Protein AF-A0A7S8C6V4-F1 (afdb_monomer_lite)

Sequence (70 aa):
MSAFDRLPVERRIQEIEEALARAFCSGSFEIVNEDGQRYLRPIVPGAHGPDIVPLLDLYQAAREIERYLP

pLDDT: mean 72.34, std 11.3, range [42.56, 86.19]

Structure (mmCIF, N/CA/C/O backbone):
data_AF-A0A7S8C6V4-F1
#
_entry.id   AF-A0A7S8C6V4-F1
#
loop_
_atom_site.group_PDB
_atom_site.id
_atom_site.type_symbol
_atom_site.label_atom_id
_atom_site.label_alt_id
_atom_site.label_comp_id
_atom_site.label_asym_id
_atom_site.label_entity_id
_atom_site.label_seq_id
_atom_site.pdbx_PDB_ins_code
_atom_site.Cartn_x
_atom_site.Cartn_y
_atom_site.Cartn_z
_atom_site.occupancy
_atom_site.B_iso_or_equiv
_atom_site.auth_seq_id
_atom_site.auth_comp_id
_atom_site.auth_asym_id
_atom_site.auth_atom_id
_atom_site.pdbx_PDB_model_num
ATOM 1 N N . MET A 1 1 ? -23.341 4.089 26.725 1.00 42.56 1 MET A N 1
ATOM 2 C CA . MET A 1 1 ? -22.531 3.613 25.582 1.00 42.56 1 MET A CA 1
ATOM 3 C C . MET A 1 1 ? -21.469 2.691 26.151 1.00 42.56 1 MET A C 1
ATOM 5 O O . MET A 1 1 ? -20.724 3.124 27.021 1.00 42.56 1 MET A O 1
ATOM 9 N N . SER A 1 2 ? -21.533 1.403 25.810 1.00 42.59 2 SER A N 1
ATOM 10 C CA . SER A 1 2 ? -20.745 0.342 26.452 1.00 42.59 2 SER A CA 1
ATOM 11 C C . SER A 1 2 ? -19.384 0.197 25.767 1.00 42.59 2 SER A C 1
ATOM 13 O O . SER A 1 2 ? -19.277 0.411 24.565 1.00 42.59 2 SER A O 1
ATOM 15 N N . ALA A 1 3 ? -18.352 -0.193 26.515 1.00 50.44 3 ALA A N 1
ATOM 16 C CA . ALA A 1 3 ? -16.955 -0.295 26.069 1.00 50.44 3 ALA A CA 1
ATOM 17 C C . ALA A 1 3 ? -16.682 -1.365 24.981 1.00 50.44 3 ALA A C 1
ATOM 19 O O . ALA A 1 3 ? -15.533 -1.596 24.619 1.00 50.44 3 ALA A O 1
ATOM 20 N N . PHE A 1 4 ? -17.728 -2.006 24.454 1.00 45.81 4 PHE A N 1
ATOM 21 C CA . PHE A 1 4 ? -17.658 -3.090 23.473 1.00 45.81 4 PHE A CA 1
ATOM 22 C C . PHE A 1 4 ? -17.659 -2.624 22.007 1.00 45.81 4 PHE A C 1
ATOM 24 O O . PHE A 1 4 ? -17.313 -3.415 21.136 1.00 45.81 4 PHE A O 1
ATOM 31 N N . ASP A 1 5 ? -17.964 -1.352 21.727 1.00 50.34 5 ASP A N 1
ATOM 32 C CA . ASP A 1 5 ? -17.982 -0.809 20.355 1.00 50.34 5 ASP A CA 1
ATOM 33 C C . ASP A 1 5 ? -16.597 -0.403 19.807 1.00 50.34 5 ASP A C 1
ATOM 35 O O . ASP A 1 5 ? -16.478 -0.074 18.632 1.00 50.34 5 ASP A O 1
ATOM 39 N N . ARG A 1 6 ? -15.525 -0.433 20.618 1.00 52.16 6 ARG A N 1
ATOM 40 C CA . ARG A 1 6 ? -14.165 -0.017 20.188 1.00 52.16 6 ARG A CA 1
ATOM 41 C C . ARG A 1 6 ? -13.315 -1.140 19.577 1.00 52.16 6 ARG A C 1
ATOM 43 O O . ARG A 1 6 ? -12.404 -0.880 18.802 1.00 52.16 6 ARG A O 1
ATOM 50 N N . LEU A 1 7 ? -13.639 -2.394 19.891 1.00 53.78 7 LEU A N 1
ATOM 51 C CA . LEU A 1 7 ? -12.913 -3.596 19.454 1.00 53.78 7 LEU A CA 1
ATOM 52 C C . LEU A 1 7 ? -12.980 -3.943 17.944 1.00 53.78 7 LEU A C 1
ATOM 54 O O . LEU A 1 7 ? -12.053 -4.601 17.469 1.00 53.78 7 LEU A O 1
ATOM 58 N N . PRO A 1 8 ? -14.011 -3.565 17.153 1.00 66.62 8 PRO A N 1
ATOM 59 C CA . PRO A 1 8 ? -14.075 -3.938 15.733 1.00 66.62 8 PRO A CA 1
ATOM 60 C C . PRO A 1 8 ? -12.993 -3.266 14.892 1.00 66.62 8 PRO A C 1
ATOM 62 O O . PRO A 1 8 ? -12.543 -3.810 13.887 1.00 66.62 8 PRO A O 1
ATOM 65 N N . VAL A 1 9 ? -12.597 -2.067 15.301 1.00 69.69 9 VAL A N 1
ATOM 66 C CA . VAL A 1 9 ? -11.813 -1.168 14.471 1.00 69.69 9 VAL A CA 1
ATOM 67 C C . VAL A 1 9 ? -10.322 -1.421 14.585 1.00 69.69 9 VAL A C 1
ATOM 69 O O . VAL A 1 9 ? -9.660 -1.536 13.560 1.00 69.69 9 VAL A O 1
ATOM 72 N N . GLU A 1 10 ? -9.802 -1.585 15.799 1.00 72.38 10 GLU A N 1
ATOM 73 C CA . GLU A 1 10 ? -8.396 -1.953 16.008 1.00 72.38 10 GLU A CA 1
ATOM 74 C C . GLU A 1 10 ? -8.076 -3.277 15.304 1.00 72.38 10 GLU A C 1
ATOM 76 O O . GLU A 1 10 ? -7.087 -3.386 14.581 1.00 72.38 10 GLU A O 1
ATOM 81 N N . ARG A 1 11 ? -8.984 -4.257 15.412 1.00 75.69 11 ARG A N 1
ATOM 82 C CA . ARG A 1 11 ? -8.880 -5.526 14.684 1.00 75.69 11 ARG A CA 1
ATOM 83 C C . ARG A 1 11 ? -8.898 -5.320 13.170 1.00 75.69 11 ARG A C 1
ATOM 85 O O . ARG A 1 11 ? -8.143 -5.974 12.456 1.00 75.69 11 ARG A O 1
ATOM 92 N N . ARG A 1 12 ? -9.743 -4.416 12.668 1.00 69.56 12 ARG A N 1
ATOM 93 C CA . ARG A 1 12 ? -9.830 -4.134 11.233 1.00 69.56 12 ARG A CA 1
ATOM 94 C C . ARG A 1 12 ? -8.585 -3.426 10.701 1.00 69.56 12 ARG A C 1
ATOM 96 O O . ARG A 1 12 ? -8.146 -3.762 9.606 1.00 69.56 12 ARG A O 1
ATOM 103 N N . ILE A 1 13 ? -8.006 -2.499 11.465 1.00 75.19 13 ILE A N 1
ATOM 104 C CA . ILE A 1 13 ? -6.712 -1.881 11.148 1.00 75.19 13 ILE A CA 1
ATOM 105 C C . ILE A 1 13 ? -5.641 -2.963 11.063 1.00 75.19 13 ILE A C 1
ATOM 107 O O . ILE A 1 13 ? -4.952 -3.047 10.053 1.00 75.19 13 ILE A O 1
ATOM 111 N N . GLN A 1 14 ? -5.559 -3.837 12.067 1.00 75.88 14 GLN A N 1
ATOM 112 C CA . GLN A 1 14 ? -4.566 -4.905 12.095 1.00 75.88 14 GLN A CA 1
ATOM 113 C C . GLN A 1 14 ? -4.690 -5.845 10.882 1.00 75.88 14 GLN A C 1
ATOM 115 O O . GLN A 1 14 ? -3.691 -6.185 10.254 1.00 75.88 14 GLN A O 1
ATOM 120 N N . GLU A 1 15 ? -5.912 -6.213 10.483 1.00 72.50 15 GLU A N 1
ATOM 121 C CA . GLU A 1 15 ? -6.154 -7.002 9.266 1.00 72.50 15 GLU A CA 1
ATOM 122 C C . GLU A 1 15 ? -5.661 -6.292 7.989 1.00 72.50 15 GLU A C 1
ATOM 124 O O . GLU A 1 15 ? -5.105 -6.942 7.097 1.00 72.50 15 GLU A O 1
ATOM 129 N N . ILE A 1 16 ? -5.851 -4.970 7.898 1.00 75.00 16 ILE A N 1
ATOM 130 C CA . ILE A 1 16 ? -5.375 -4.144 6.778 1.00 75.00 16 ILE A CA 1
ATOM 131 C C . ILE A 1 16 ? -3.844 -4.072 6.784 1.00 75.00 16 ILE A C 1
ATOM 133 O O . ILE A 1 16 ? -3.222 -4.294 5.745 1.00 75.00 16 ILE A O 1
ATOM 137 N N . GLU A 1 17 ? -3.228 -3.817 7.938 1.00 77.94 17 GLU A N 1
ATOM 138 C CA . GLU A 1 17 ? -1.771 -3.767 8.100 1.00 77.94 17 GLU A CA 1
ATOM 139 C C . GLU A 1 17 ? -1.116 -5.098 7.719 1.00 77.94 17 GLU A C 1
ATOM 141 O O . GLU A 1 17 ? -0.149 -5.119 6.957 1.00 77.94 17 GLU A O 1
ATOM 146 N N . GLU A 1 18 ? -1.673 -6.225 8.167 1.00 78.69 18 GLU A N 1
ATOM 147 C CA . GLU A 1 18 ? -1.185 -7.549 7.791 1.00 78.69 18 GLU A CA 1
ATOM 148 C C . GLU A 1 18 ? -1.344 -7.831 6.293 1.00 78.69 18 GLU A C 1
ATOM 150 O O . GLU A 1 18 ? -0.459 -8.422 5.671 1.00 78.69 18 GLU A O 1
ATOM 155 N N . ALA A 1 19 ? -2.478 -7.449 5.697 1.00 74.19 19 AL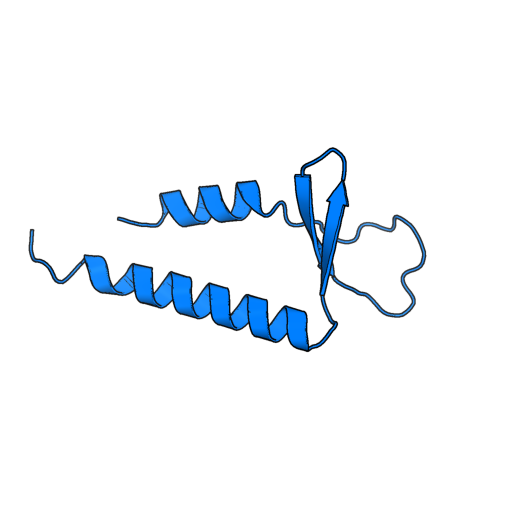A A N 1
ATOM 156 C CA . ALA A 1 19 ? -2.704 -7.615 4.266 1.00 74.19 19 ALA A CA 1
ATOM 157 C C . ALA A 1 19 ? -1.702 -6.793 3.444 1.00 74.19 19 ALA A C 1
ATOM 159 O O . ALA A 1 19 ? -1.124 -7.321 2.491 1.00 74.19 19 ALA A O 1
ATOM 160 N N . LEU A 1 20 ? -1.438 -5.548 3.852 1.00 76.62 20 LEU A N 1
ATOM 161 C CA . LEU A 1 20 ? -0.426 -4.690 3.239 1.00 76.62 20 LEU A CA 1
ATOM 162 C C . LEU A 1 20 ? 0.977 -5.282 3.402 1.00 76.62 20 LEU A C 1
ATOM 164 O O . LEU A 1 20 ? 1.704 -5.392 2.418 1.00 76.62 20 LEU A O 1
ATOM 168 N N . ALA A 1 21 ? 1.349 -5.733 4.602 1.00 78.44 21 ALA A N 1
ATOM 169 C CA . ALA A 1 21 ? 2.647 -6.359 4.850 1.00 78.44 21 ALA A CA 1
ATOM 170 C C . ALA A 1 21 ? 2.857 -7.610 3.979 1.00 78.44 21 ALA A C 1
ATOM 172 O O . ALA A 1 21 ? 3.904 -7.759 3.349 1.00 78.44 21 ALA A O 1
ATOM 173 N N . ARG A 1 22 ? 1.841 -8.479 3.866 1.00 78.62 22 ARG A N 1
ATOM 174 C CA . ARG A 1 22 ? 1.877 -9.655 2.977 1.00 78.62 22 ARG A CA 1
ATOM 175 C C . ARG A 1 22 ? 2.034 -9.253 1.509 1.00 78.62 22 ARG A C 1
ATOM 177 O O . ARG A 1 22 ? 2.849 -9.842 0.799 1.00 78.62 22 ARG A O 1
ATOM 184 N N . ALA A 1 23 ? 1.291 -8.241 1.064 1.00 74.31 23 ALA A N 1
ATOM 185 C CA . ALA A 1 23 ? 1.384 -7.716 -0.294 1.00 74.31 23 ALA A CA 1
ATOM 186 C C . ALA A 1 23 ? 2.788 -7.160 -0.599 1.00 74.31 23 ALA A C 1
ATOM 188 O O . ALA A 1 23 ? 3.347 -7.483 -1.648 1.00 74.31 23 ALA A O 1
ATOM 189 N N . PHE A 1 24 ? 3.405 -6.435 0.338 1.00 75.44 24 PHE A N 1
ATOM 190 C CA . PHE A 1 24 ? 4.789 -5.969 0.213 1.00 75.44 24 PHE A CA 1
ATOM 191 C C . PHE A 1 24 ? 5.798 -7.113 0.145 1.00 75.44 24 PHE A C 1
ATOM 193 O O . PHE A 1 24 ? 6.624 -7.149 -0.764 1.00 75.44 24 PHE A O 1
ATOM 200 N N . CYS A 1 25 ? 5.721 -8.079 1.064 1.00 78.88 25 CYS A N 1
ATOM 201 C CA . CYS A 1 25 ? 6.651 -9.210 1.090 1.00 78.88 25 CYS A CA 1
ATOM 202 C C . CYS A 1 25 ? 6.569 -10.082 -0.170 1.00 78.88 25 CYS A C 1
ATOM 204 O O . CYS A 1 25 ? 7.555 -10.714 -0.535 1.00 78.88 25 CYS A O 1
ATOM 206 N N . SER A 1 26 ? 5.416 -10.110 -0.843 1.00 81.31 26 SER A N 1
ATOM 207 C CA . SER A 1 26 ? 5.253 -10.846 -2.101 1.00 81.31 26 SER A CA 1
ATOM 208 C C . SER A 1 26 ? 6.001 -10.225 -3.289 1.00 81.31 26 SER A C 1
ATOM 210 O O . SER A 1 26 ? 6.127 -10.876 -4.321 1.00 81.31 26 SER A O 1
ATOM 212 N N . GLY A 1 27 ? 6.459 -8.971 -3.175 1.00 77.88 27 GLY A N 1
ATOM 213 C CA . GLY A 1 27 ? 7.033 -8.223 -4.296 1.00 77.88 27 GLY A CA 1
ATOM 214 C C . GLY A 1 27 ? 6.004 -7.807 -5.354 1.00 77.88 27 GLY A C 1
ATOM 215 O O . GLY A 1 27 ? 6.390 -7.374 -6.433 1.00 77.88 27 GLY A O 1
ATOM 216 N N . SER A 1 28 ? 4.704 -7.930 -5.058 1.00 80.12 28 SER A N 1
ATOM 217 C CA . SER A 1 28 ? 3.618 -7.517 -5.963 1.00 80.12 28 SER A CA 1
ATOM 218 C C . SER A 1 28 ? 3.356 -6.010 -5.931 1.00 80.12 28 SER A C 1
ATOM 220 O O . SER A 1 28 ? 2.615 -5.505 -6.769 1.00 80.12 28 SER A O 1
ATOM 222 N N . PHE A 1 29 ? 3.922 -5.290 -4.958 1.00 82.19 29 PHE A N 1
ATOM 223 C CA . PHE A 1 29 ? 3.760 -3.847 -4.783 1.00 82.19 29 PHE A CA 1
ATOM 224 C C . PHE A 1 29 ? 5.057 -3.204 -4.289 1.00 82.19 29 PHE A C 1
ATOM 226 O O . PHE A 1 29 ? 5.837 -3.824 -3.567 1.00 82.19 29 PHE A O 1
ATOM 233 N N . GLU A 1 30 ? 5.236 -1.931 -4.617 1.00 82.88 30 GLU A N 1
ATOM 234 C CA . GLU A 1 30 ? 6.310 -1.069 -4.127 1.00 82.88 30 GLU A CA 1
ATOM 235 C C . GLU A 1 30 ? 5.758 0.256 -3.588 1.00 82.88 30 GLU A C 1
ATOM 237 O O . GLU A 1 30 ? 4.651 0.680 -3.931 1.00 82.88 30 GLU A O 1
ATOM 242 N N . ILE A 1 31 ? 6.542 0.918 -2.733 1.00 83.50 31 ILE A N 1
ATOM 243 C CA . ILE A 1 31 ? 6.288 2.306 -2.335 1.00 83.50 31 ILE A CA 1
ATOM 244 C C . ILE A 1 31 ? 7.094 3.214 -3.244 1.00 83.50 31 ILE A C 1
ATOM 246 O O . ILE A 1 31 ? 8.321 3.116 -3.284 1.00 83.50 31 ILE A O 1
ATOM 250 N N . VAL A 1 32 ? 6.408 4.151 -3.888 1.00 86.19 32 VAL A N 1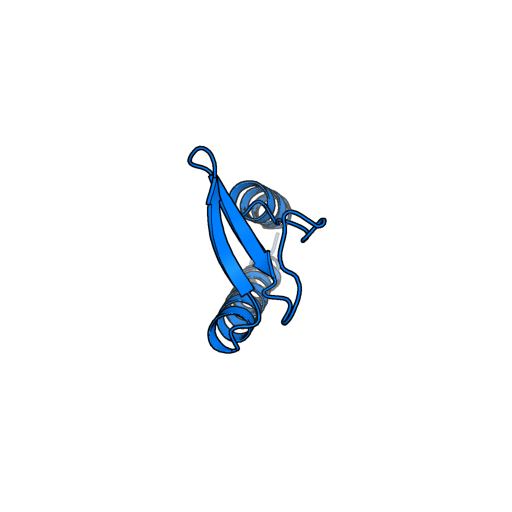
ATOM 251 C CA . VAL A 1 32 ? 7.047 5.231 -4.637 1.00 86.19 32 VAL A CA 1
ATOM 252 C C . VAL A 1 32 ? 6.845 6.563 -3.934 1.00 86.19 32 VAL A C 1
ATOM 254 O O . VAL A 1 32 ? 5.828 6.786 -3.275 1.00 86.19 32 VAL A O 1
ATOM 257 N N . ASN A 1 33 ? 7.849 7.430 -4.054 1.00 85.75 33 ASN A N 1
ATOM 258 C CA . ASN A 1 33 ? 7.771 8.813 -3.607 1.00 85.75 33 ASN A CA 1
ATOM 259 C C . ASN A 1 33 ? 7.694 9.705 -4.843 1.00 85.75 33 ASN A C 1
ATOM 261 O O . ASN A 1 33 ? 8.656 9.761 -5.608 1.00 85.75 33 ASN A O 1
ATOM 265 N N . GLU A 1 34 ? 6.578 10.403 -5.013 1.00 83.44 34 GLU A N 1
ATOM 266 C CA . GLU A 1 34 ? 6.373 11.373 -6.090 1.00 83.44 34 GLU A CA 1
ATOM 267 C C . GLU A 1 34 ? 5.913 12.687 -5.456 1.00 83.44 34 GLU A C 1
ATOM 269 O O . GLU A 1 34 ? 4.988 12.698 -4.646 1.00 83.44 34 GLU A O 1
ATOM 274 N N . ASP A 1 35 ? 6.631 13.778 -5.734 1.00 85.62 35 ASP A N 1
ATOM 275 C CA . ASP A 1 35 ? 6.351 15.122 -5.202 1.00 85.62 35 ASP A CA 1
ATOM 276 C C . ASP A 1 35 ? 6.172 15.190 -3.670 1.00 85.62 35 ASP A C 1
ATOM 278 O O . ASP A 1 35 ? 5.362 15.945 -3.132 1.00 85.62 35 ASP A O 1
ATOM 282 N N . GLY A 1 36 ? 6.948 14.381 -2.938 1.00 85.31 36 GLY A N 1
ATOM 283 C CA . GLY A 1 36 ? 6.900 14.311 -1.472 1.00 85.31 36 GLY A CA 1
ATOM 284 C C . GLY A 1 36 ? 5.715 13.519 -0.908 1.00 85.31 36 GLY A C 1
ATOM 285 O O . GLY A 1 36 ? 5.571 13.434 0.312 1.00 85.31 36 GLY A O 1
ATOM 286 N N . GLN A 1 37 ? 4.894 12.913 -1.767 1.00 83.31 37 GLN A N 1
ATOM 287 C CA . GLN A 1 37 ? 3.803 12.021 -1.389 1.00 83.31 37 GLN A CA 1
ATOM 288 C C . GLN A 1 37 ? 4.184 10.558 -1.608 1.00 83.31 37 GLN A C 1
ATOM 290 O O . GLN A 1 37 ? 4.959 10.217 -2.502 1.00 83.31 37 GLN A O 1
ATOM 295 N N . ARG A 1 38 ? 3.640 9.687 -0.752 1.00 82.69 38 ARG A N 1
ATOM 296 C CA . ARG A 1 38 ? 3.896 8.246 -0.778 1.00 82.69 38 ARG A CA 1
ATOM 297 C C . ARG A 1 38 ? 2.719 7.524 -1.404 1.00 82.69 38 ARG A C 1
ATOM 299 O O . ARG A 1 38 ? 1.606 7.605 -0.886 1.00 82.69 38 ARG A O 1
ATOM 306 N N . TYR A 1 39 ? 3.005 6.742 -2.434 1.00 83.69 39 TYR A N 1
ATOM 307 C CA . TYR A 1 39 ? 2.010 5.930 -3.117 1.00 83.69 39 TYR A CA 1
ATOM 308 C C . TYR A 1 39 ? 2.361 4.450 -3.028 1.00 83.69 39 TYR A C 1
ATOM 310 O O . TYR A 1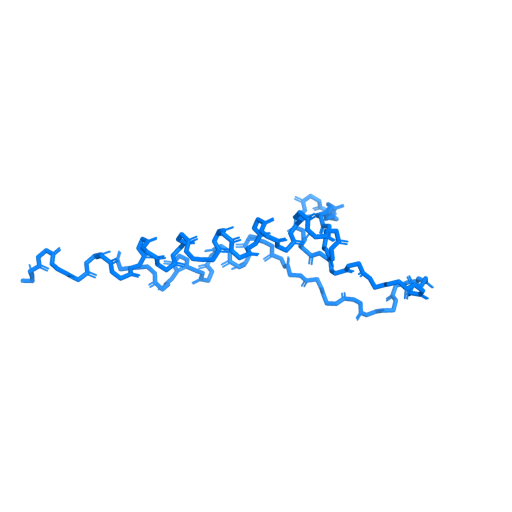 39 ? 3.536 4.080 -3.071 1.00 83.69 39 TYR A O 1
ATOM 318 N N . LEU A 1 40 ? 1.338 3.603 -2.936 1.00 82.88 40 LEU A N 1
ATOM 319 C CA . LEU A 1 40 ? 1.466 2.175 -3.202 1.00 82.88 40 LEU A CA 1
ATOM 320 C C . LEU A 1 40 ? 1.254 1.939 -4.698 1.00 82.88 40 LEU A C 1
ATOM 322 O O . LEU A 1 40 ? 0.193 2.277 -5.229 1.00 82.88 40 LEU A O 1
ATOM 326 N N . ARG A 1 41 ? 2.249 1.350 -5.361 1.00 83.50 41 ARG A N 1
ATOM 327 C CA . ARG A 1 41 ? 2.213 1.019 -6.788 1.00 83.50 41 ARG A CA 1
ATOM 328 C C . ARG A 1 41 ? 2.309 -0.498 -6.982 1.00 83.50 41 ARG A C 1
ATOM 330 O O . ARG A 1 41 ? 3.256 -1.093 -6.470 1.00 83.50 41 ARG A O 1
ATOM 337 N N . PRO A 1 42 ? 1.376 -1.151 -7.695 1.00 81.12 42 PRO A N 1
ATOM 338 C CA . PRO A 1 42 ? 1.542 -2.549 -8.078 1.00 81.12 42 PRO A CA 1
ATOM 339 C C . PRO A 1 42 ? 2.723 -2.747 -9.035 1.00 81.12 42 PRO A C 1
ATOM 341 O O . PRO A 1 42 ? 2.907 -1.989 -9.984 1.00 81.12 42 PRO A O 1
ATOM 344 N N . ILE A 1 43 ? 3.499 -3.804 -8.810 1.00 78.62 43 ILE A N 1
ATOM 345 C CA . ILE A 1 43 ? 4.552 -4.263 -9.715 1.00 78.62 43 ILE A CA 1
ATOM 346 C C . ILE A 1 43 ? 3.910 -5.252 -10.688 1.00 78.62 43 ILE A C 1
ATOM 348 O O . ILE A 1 43 ? 3.566 -6.373 -10.315 1.00 78.62 43 ILE A O 1
ATOM 352 N N . VAL A 1 44 ? 3.744 -4.841 -11.945 1.00 75.56 44 VAL A N 1
ATOM 353 C CA . VAL A 1 44 ? 3.196 -5.693 -13.009 1.00 75.56 44 VAL A CA 1
ATOM 354 C C . VAL A 1 44 ? 4.345 -6.148 -13.917 1.00 75.56 44 VAL A C 1
ATOM 356 O O . VAL A 1 44 ? 4.929 -5.316 -14.615 1.00 75.56 44 VAL A O 1
ATOM 359 N N . PRO A 1 45 ? 4.707 -7.448 -13.931 1.00 68.75 45 PRO A N 1
ATOM 360 C CA . PRO A 1 45 ? 5.779 -7.948 -14.787 1.00 68.75 45 PRO A CA 1
ATOM 361 C C . PRO A 1 45 ? 5.495 -7.654 -16.266 1.00 68.75 45 PRO A C 1
ATOM 363 O O . PRO A 1 45 ? 4.449 -8.033 -16.787 1.00 68.75 45 PRO A O 1
ATOM 366 N N . GLY A 1 46 ? 6.429 -6.984 -16.944 1.00 66.94 46 GLY A N 1
ATOM 367 C CA . GLY A 1 46 ? 6.301 -6.620 -18.360 1.00 66.94 46 GLY A CA 1
ATOM 368 C C . GLY A 1 46 ? 5.544 -5.316 -18.634 1.00 66.94 46 GLY A C 1
ATOM 369 O O . GLY A 1 46 ? 5.522 -4.879 -19.783 1.00 66.94 46 GLY A O 1
ATOM 370 N N . ALA A 1 47 ? 4.983 -4.658 -17.613 1.00 65.12 47 ALA A N 1
ATOM 371 C CA . ALA A 1 47 ? 4.536 -3.275 -17.739 1.00 65.12 47 ALA A CA 1
ATOM 372 C C . ALA A 1 47 ? 5.767 -2.355 -17.682 1.00 65.12 47 ALA A C 1
ATOM 374 O O . ALA A 1 47 ? 6.364 -2.144 -16.626 1.00 65.12 47 ALA A O 1
ATOM 375 N N . HIS A 1 48 ? 6.188 -1.844 -18.839 1.00 52.69 48 HIS A N 1
ATOM 376 C CA . HIS A 1 48 ? 7.291 -0.895 -18.958 1.00 52.69 48 HIS A CA 1
ATOM 377 C C . HIS A 1 48 ? 6.761 0.423 -19.516 1.00 52.69 48 HIS A C 1
ATOM 379 O O . HIS A 1 48 ? 6.593 0.567 -20.721 1.00 52.69 48 HIS A O 1
ATOM 385 N N . GLY A 1 49 ? 6.509 1.387 -18.634 1.00 57.25 49 GLY A N 1
ATOM 386 C CA . GLY A 1 49 ? 6.038 2.718 -19.011 1.00 57.25 49 GLY A CA 1
ATOM 387 C C . GLY A 1 49 ? 5.023 3.273 -18.012 1.00 57.25 49 GLY A C 1
ATOM 388 O O . GLY A 1 49 ? 4.579 2.541 -17.129 1.00 57.25 49 GLY A O 1
ATOM 389 N N . PRO A 1 50 ? 4.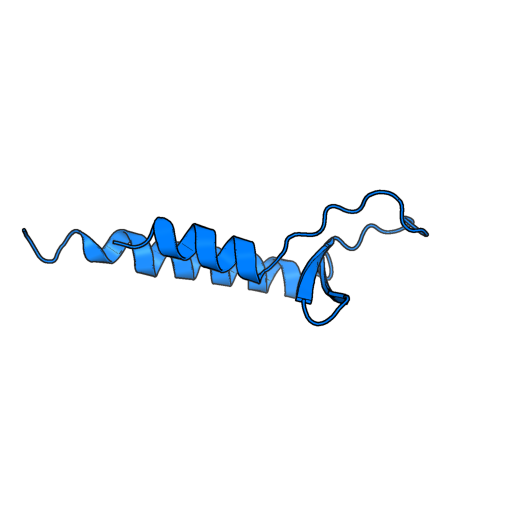633 4.554 -18.138 1.00 53.41 50 PRO A N 1
ATOM 390 C CA . PRO A 1 50 ? 3.612 5.199 -17.307 1.00 53.41 50 PRO A CA 1
ATOM 391 C C . PRO A 1 50 ? 2.189 4.683 -17.600 1.00 53.41 50 PRO A C 1
ATOM 393 O O . PRO A 1 50 ? 1.215 5.399 -17.375 1.00 53.41 50 PRO A O 1
ATOM 396 N N . ASP A 1 51 ? 2.062 3.459 -18.118 1.00 55.81 51 ASP A N 1
ATOM 397 C CA . ASP A 1 51 ? 0.800 2.819 -18.464 1.00 55.81 51 ASP A CA 1
ATOM 398 C C . ASP A 1 51 ? 0.022 2.503 -17.187 1.00 55.81 51 ASP A C 1
ATOM 400 O O . ASP A 1 51 ? 0.106 1.414 -16.629 1.00 55.81 51 ASP A O 1
ATOM 404 N N . ILE A 1 52 ? -0.692 3.529 -16.718 1.00 60.72 52 ILE A N 1
ATOM 405 C CA . ILE A 1 52 ? -1.868 3.534 -15.841 1.00 60.72 52 ILE A CA 1
ATOM 406 C C . ILE A 1 52 ? -1.822 2.414 -14.801 1.00 60.72 52 ILE A C 1
ATOM 408 O O . ILE A 1 52 ? -2.719 1.580 -14.681 1.00 60.72 52 ILE A O 1
ATOM 412 N N . VAL A 1 53 ? -0.743 2.395 -14.028 1.00 64.12 53 VAL A N 1
ATOM 413 C CA . VAL A 1 53 ? -0.686 1.570 -12.835 1.00 64.12 53 VAL A CA 1
ATOM 414 C C . VAL A 1 53 ? -1.409 2.364 -11.745 1.00 64.12 53 VAL A C 1
ATOM 416 O O . VAL A 1 53 ? -0.988 3.485 -11.453 1.00 64.12 53 VAL A O 1
ATOM 419 N N . PRO A 1 54 ? -2.518 1.859 -11.171 1.00 69.12 54 PRO A N 1
ATOM 420 C CA . PRO A 1 54 ? -3.274 2.609 -10.178 1.00 69.12 54 PRO A CA 1
ATOM 421 C C . PRO A 1 54 ? -2.385 2.887 -8.964 1.00 69.12 54 PRO A C 1
ATOM 423 O O . PRO A 1 54 ? -1.901 1.960 -8.312 1.00 69.12 54 PRO A O 1
ATOM 426 N N . LEU A 1 55 ? -2.164 4.170 -8.684 1.00 75.31 55 LEU A N 1
ATOM 427 C CA . LEU A 1 55 ? -1.450 4.634 -7.503 1.00 75.3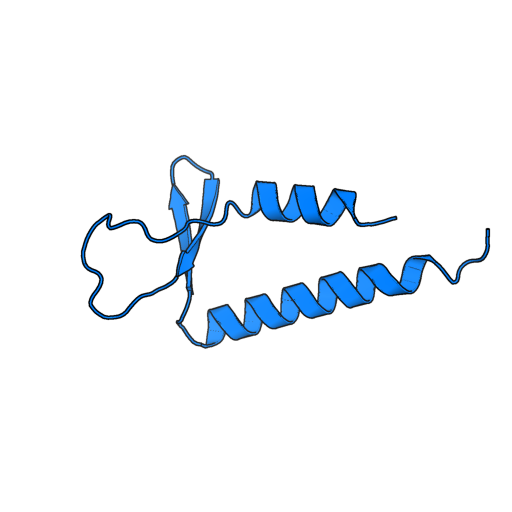1 55 LEU A CA 1
ATOM 428 C C . LEU A 1 55 ? -2.449 4.830 -6.367 1.00 75.31 55 LEU A C 1
ATOM 430 O O . LEU A 1 55 ? -3.438 5.548 -6.516 1.00 75.31 55 LEU A O 1
ATOM 434 N N . LEU A 1 56 ? -2.179 4.210 -5.222 1.00 80.56 56 LEU A N 1
ATOM 435 C CA . LEU A 1 56 ? -2.923 4.475 -3.995 1.00 80.56 56 LEU A CA 1
ATOM 436 C C . LEU A 1 56 ? -2.138 5.472 -3.143 1.00 80.56 56 LEU A C 1
ATOM 438 O O . LEU A 1 56 ? -1.094 5.117 -2.597 1.00 80.56 56 LEU A O 1
ATOM 442 N N . ASP A 1 57 ? -2.641 6.702 -3.025 1.00 82.12 57 ASP A N 1
ATOM 443 C CA . ASP A 1 57 ? -2.120 7.709 -2.093 1.00 82.12 57 ASP A CA 1
ATOM 444 C C . ASP A 1 57 ? -2.300 7.200 -0.656 1.00 82.12 57 ASP A C 1
ATOM 446 O O . ASP A 1 57 ? -3.419 7.052 -0.154 1.00 82.12 57 ASP A O 1
ATOM 450 N N . LEU A 1 58 ? -1.180 6.912 0.008 1.00 79.50 58 LEU A N 1
ATOM 451 C CA . LEU A 1 58 ? -1.190 6.332 1.346 1.00 79.50 58 LEU A CA 1
ATOM 452 C C . LEU A 1 58 ? -1.685 7.319 2.405 1.00 79.50 58 LEU A C 1
ATOM 454 O O . LEU A 1 58 ? -2.230 6.890 3.422 1.00 79.50 58 LEU A O 1
ATOM 458 N N . TYR A 1 59 ? -1.523 8.623 2.180 1.00 79.00 59 TYR A N 1
ATOM 459 C CA . TYR A 1 59 ? -2.047 9.637 3.086 1.00 79.00 59 TYR A CA 1
ATOM 460 C C . TYR A 1 59 ? -3.571 9.710 2.987 1.00 79.00 59 TYR A C 1
ATOM 462 O O . TYR A 1 59 ? -4.252 9.698 4.014 1.00 79.00 59 TYR A O 1
ATOM 470 N N . GLN A 1 60 ? -4.126 9.718 1.771 1.00 81.06 60 GLN A N 1
ATOM 471 C CA . GLN A 1 60 ? -5.581 9.666 1.592 1.00 81.06 60 GLN A CA 1
ATOM 472 C C . GLN A 1 60 ? -6.178 8.365 2.122 1.00 81.06 60 GLN A C 1
ATOM 474 O O . GLN A 1 60 ? -7.167 8.418 2.848 1.00 81.06 60 GLN A O 1
ATOM 479 N N . ALA A 1 61 ? -5.551 7.220 1.846 1.00 79.62 61 ALA A N 1
ATOM 480 C CA . ALA A 1 61 ? -6.003 5.936 2.374 1.00 79.62 61 ALA A CA 1
ATOM 481 C C . ALA A 1 61 ? -6.028 5.931 3.912 1.00 79.62 61 ALA A C 1
ATOM 483 O O . ALA A 1 61 ? -7.025 5.525 4.507 1.00 79.62 61 ALA A O 1
ATOM 484 N N . ALA A 1 62 ? -4.981 6.447 4.567 1.00 77.69 62 ALA A N 1
ATOM 485 C CA . ALA A 1 62 ? -4.947 6.576 6.024 1.00 77.69 62 ALA A CA 1
ATOM 486 C C . ALA A 1 62 ? -6.067 7.492 6.544 1.00 77.69 62 ALA A C 1
ATOM 488 O O . ALA A 1 62 ? -6.777 7.131 7.477 1.00 77.69 62 ALA A O 1
ATOM 489 N N . ARG A 1 63 ? -6.286 8.641 5.895 1.00 78.50 63 ARG A N 1
ATOM 490 C CA . ARG A 1 63 ? -7.350 9.597 6.244 1.00 78.50 63 ARG A CA 1
ATOM 491 C C . ARG A 1 63 ? -8.751 9.020 6.072 1.00 78.50 63 ARG A C 1
ATOM 493 O O . ARG A 1 63 ? -9.649 9.352 6.842 1.00 78.50 63 ARG A O 1
ATOM 500 N N . GLU A 1 64 ? -8.967 8.203 5.048 1.00 77.81 64 GLU A N 1
ATOM 501 C CA . GLU A 1 64 ? -10.233 7.499 4.868 1.00 77.81 64 GLU A CA 1
ATOM 502 C C . GLU A 1 64 ? -10.424 6.440 5.945 1.00 77.81 64 GLU A C 1
ATOM 504 O O . GLU A 1 64 ? -11.485 6.422 6.561 1.00 77.81 64 GLU A O 1
ATOM 509 N N . ILE A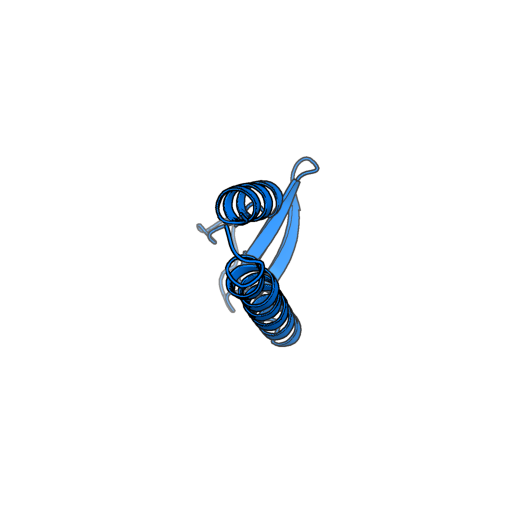 1 65 ? -9.397 5.637 6.240 1.00 73.81 65 ILE A N 1
ATOM 510 C CA . ILE A 1 65 ? -9.426 4.658 7.333 1.00 73.81 65 ILE A CA 1
ATOM 511 C C . ILE A 1 65 ? -9.767 5.351 8.656 1.00 73.81 65 ILE A C 1
ATOM 513 O O . ILE A 1 65 ? -10.702 4.912 9.318 1.00 73.81 65 ILE A O 1
ATOM 517 N N . GLU A 1 66 ? -9.101 6.464 8.986 1.00 72.44 66 GLU A N 1
ATOM 518 C CA . GLU A 1 66 ? -9.352 7.283 10.184 1.00 72.44 66 GLU A CA 1
ATOM 519 C C . GLU A 1 66 ? -10.823 7.695 10.336 1.00 72.44 66 GLU A C 1
ATOM 521 O O . GLU A 1 66 ? -11.348 7.684 11.445 1.00 72.44 66 GLU A O 1
ATOM 526 N N . ARG A 1 67 ? -11.518 8.022 9.238 1.00 75.38 67 ARG A N 1
ATOM 527 C CA . ARG A 1 67 ? -12.945 8.397 9.276 1.00 75.38 67 ARG A CA 1
ATOM 528 C C . ARG A 1 67 ? -13.870 7.242 9.642 1.00 75.38 67 ARG A C 1
ATOM 530 O O . ARG A 1 67 ? -14.992 7.492 10.076 1.00 75.38 67 ARG A O 1
ATOM 537 N N . TYR A 1 68 ? -13.435 6.007 9.419 1.00 67.94 68 TYR A N 1
ATOM 538 C CA . TYR A 1 68 ? -14.184 4.807 9.782 1.00 67.94 68 TYR A CA 1
ATOM 539 C C . TYR A 1 68 ? -13.801 4.276 11.170 1.00 67.94 68 TYR A C 1
ATOM 541 O O . TYR A 1 68 ? -14.386 3.284 11.611 1.00 67.94 68 TYR A O 1
ATOM 549 N N . LEU A 1 69 ? -12.852 4.920 11.862 1.00 61.53 69 LEU A N 1
ATOM 550 C CA . LEU A 1 69 ? -12.527 4.609 13.251 1.00 61.53 69 LEU A CA 1
ATOM 551 C C . LEU A 1 69 ? -13.461 5.403 14.197 1.00 61.53 69 LEU A C 1
ATOM 553 O O . LEU A 1 69 ? -13.664 6.595 13.961 1.00 61.53 69 LEU A O 1
ATOM 557 N N . PRO A 1 70 ? -14.068 4.768 15.221 1.00 58.81 70 PRO A N 1
ATOM 558 C CA . PRO A 1 70 ? -14.998 5.388 16.164 1.00 58.81 70 PRO A CA 1
ATOM 559 C C . PRO A 1 70 ? -14.319 6.296 17.194 1.00 58.81 70 PRO A C 1
ATOM 561 O O . PRO A 1 70 ? -13.132 6.068 17.523 1.00 58.81 70 PRO A O 1
#

Radius of gyration: 15.49 Å; chains: 1; bounding box: 30×26×46 Å

Secondary structure (DSSP, 8-state):
--TTSSHHHHHHHHHHHHHHHHHHHTTSEEEEEETTEEEEEE--TT--SS--PPPEEHHHHHHHHHHT--

Organism: NCBI:txid2593653

Foldseek 3Di:
DDPPPQPVLVVVVVVVVVVVVVCVVVQQWDWDADPNWTWIFGDDPPPDDPPDGDTHGPVVVVVVSVVVHD